Protein AF-A0A263D593-F1 (afdb_monomer)

Foldseek 3Di:
DDDPPPPDDDVDLDLAPVVLVVVLVVVQDDPPDDLVSLLVSLQVSLVSLCVNLVRHVVCNVVSNVSSVVSNVSSVVSVVVCVVPVPPVPD

Sequence (90 aa):
MAATTERGPAEEVPSTLFRAHEVLLSMRPDPAAPPARWRAFRLYSARIYRQVADVDRGHHHEALYFAQYERDLADELGRRIERSPAETAR

Secondary structure (DSSP, 8-state):
--------------SSHHHHHHHHHHTPPPTTS-HHHHHHHHHHHHHHHHHHHHH-TTSHHHHHHHHHHHHHHHHHHHHHHHH-TTSS--

Nearest PDB structures (foldseek):
  5a6j-assembly1_C  TM=8.407E-01  e=2.460E+00  Streptococcus pneumoniae TIGR4
  4y3b-assembly1_A  TM=8.321E-01  e=9.798E+00  Homo sapiens

pLDDT: mean 85.25, std 20.59, range [35.81, 98.69]

Structure (mmCIF, N/CA/C/O backbone):
data_AF-A0A263D593-F1
#
_entry.id   AF-A0A263D593-F1
#
loop_
_atom_site.group_PDB
_atom_site.id
_atom_site.type_symbol
_atom_site.label_atom_id
_atom_site.label_alt_id
_atom_site.label_comp_id
_atom_site.label_asym_id
_atom_site.label_entity_id
_atom_site.label_seq_id
_atom_site.pdbx_PDB_ins_code
_atom_site.Cartn_x
_atom_site.Cartn_y
_atom_site.Cartn_z
_atom_site.occupancy
_atom_site.B_iso_or_equiv
_atom_site.auth_seq_id
_atom_site.auth_comp_id
_atom_site.auth_asym_id
_atom_site.auth_atom_id
_atom_site.pdbx_PDB_model_num
ATOM 1 N N . MET A 1 1 ? -14.533 -14.897 -41.028 1.00 35.81 1 MET A N 1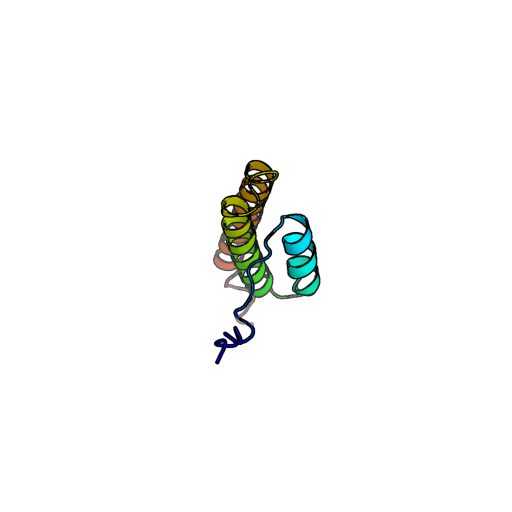
ATOM 2 C CA . MET A 1 1 ? -15.028 -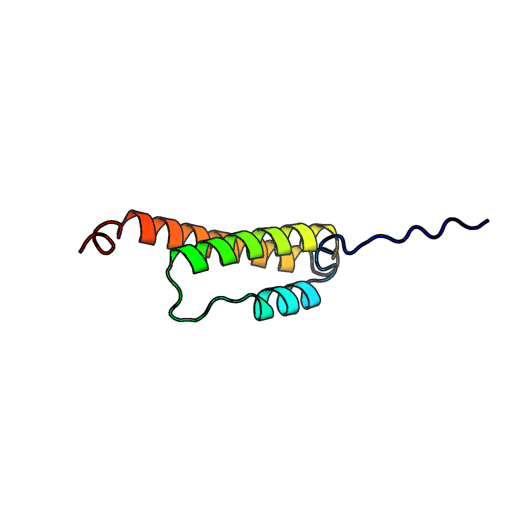14.803 -39.641 1.00 35.81 1 MET A CA 1
ATOM 3 C C . MET A 1 1 ? -13.823 -14.588 -38.743 1.00 35.81 1 MET A C 1
ATOM 5 O O . MET A 1 1 ? -13.090 -15.536 -38.502 1.00 35.81 1 MET A O 1
ATOM 9 N N . ALA A 1 2 ? -13.532 -13.340 -38.377 1.00 38.12 2 ALA A N 1
ATOM 10 C CA . ALA A 1 2 ? -12.468 -13.036 -37.427 1.00 38.12 2 ALA A CA 1
ATOM 11 C C . ALA A 1 2 ? -13.095 -13.067 -36.033 1.00 38.12 2 ALA A C 1
ATOM 13 O O . ALA A 1 2 ? -14.082 -12.374 -35.796 1.00 38.12 2 ALA A O 1
ATOM 14 N N . ALA A 1 3 ? -12.589 -13.942 -35.167 1.00 39.59 3 ALA A N 1
ATOM 15 C CA . ALA A 1 3 ? -13.067 -14.077 -33.803 1.00 39.59 3 ALA A CA 1
ATOM 16 C C . ALA A 1 3 ? -12.744 -12.793 -33.033 1.00 39.59 3 ALA A C 1
ATOM 18 O O . ALA A 1 3 ? -11.596 -12.533 -32.675 1.00 39.59 3 ALA A O 1
ATOM 19 N N . THR A 1 4 ? -13.773 -11.984 -32.812 1.00 42.50 4 THR A N 1
ATOM 20 C CA . THR A 1 4 ? -13.788 -10.928 -31.811 1.00 42.50 4 THR A CA 1
ATOM 21 C C . THR A 1 4 ? -13.690 -11.611 -30.452 1.00 42.50 4 THR A C 1
ATOM 23 O O . THR A 1 4 ? -14.684 -12.083 -29.907 1.00 42.50 4 THR A O 1
ATOM 26 N N . THR A 1 5 ? -12.480 -11.738 -29.912 1.00 47.84 5 THR A N 1
ATOM 27 C CA . THR A 1 5 ? -12.327 -12.063 -28.493 1.00 47.84 5 THR A CA 1
ATOM 28 C C . THR A 1 5 ? -12.636 -10.790 -27.724 1.00 47.84 5 THR A C 1
ATOM 30 O O . THR A 1 5 ? -11.748 -10.000 -27.410 1.00 47.84 5 THR A O 1
ATOM 33 N N . GLU A 1 6 ? -13.919 -10.576 -27.459 1.00 38.25 6 GLU A N 1
ATOM 34 C CA . GLU A 1 6 ? -14.371 -9.639 -26.442 1.00 38.25 6 GLU A CA 1
ATOM 35 C C . GLU A 1 6 ? -13.906 -10.180 -25.089 1.00 38.25 6 GLU A C 1
ATOM 37 O O . GLU A 1 6 ? -14.537 -11.036 -24.467 1.00 38.25 6 GLU A O 1
ATOM 42 N N . ARG A 1 7 ? -12.731 -9.727 -24.648 1.00 45.19 7 ARG A N 1
ATOM 43 C CA . ARG A 1 7 ? -12.324 -9.869 -23.256 1.00 45.19 7 ARG A CA 1
ATOM 44 C C . ARG A 1 7 ? -13.236 -8.925 -22.468 1.00 45.19 7 ARG A C 1
ATOM 46 O O . ARG A 1 7 ? -13.016 -7.720 -22.470 1.00 45.19 7 ARG A O 1
ATOM 53 N N . GLY A 1 8 ? -14.286 -9.463 -21.841 1.00 37.12 8 GLY A N 1
ATOM 54 C CA . GLY A 1 8 ? -15.033 -8.743 -20.798 1.00 37.12 8 GLY A CA 1
ATOM 55 C C . GLY A 1 8 ? -14.066 -8.219 -19.725 1.00 37.12 8 GLY A C 1
ATOM 56 O O . GLY A 1 8 ? -12.942 -8.724 -19.676 1.00 37.12 8 GLY A O 1
ATOM 57 N N . PRO A 1 9 ? -14.443 -7.223 -18.896 1.00 42.84 9 PRO A N 1
ATOM 58 C CA . PRO A 1 9 ? -13.522 -6.491 -18.028 1.00 42.84 9 PRO A CA 1
ATOM 59 C C . PRO A 1 9 ? -12.990 -7.409 -16.923 1.00 42.84 9 PRO A C 1
ATOM 61 O O . PRO A 1 9 ? -13.454 -7.404 -15.786 1.00 42.84 9 PRO A O 1
ATOM 64 N N . ALA A 1 10 ? -12.019 -8.243 -17.280 1.00 45.47 10 ALA A N 1
ATOM 65 C CA . ALA A 1 10 ? -11.080 -8.812 -16.352 1.00 45.47 10 ALA A CA 1
ATOM 66 C C . ALA A 1 10 ? -10.463 -7.605 -15.666 1.00 45.47 10 ALA A C 1
ATOM 68 O O . ALA A 1 10 ? -9.962 -6.717 -16.345 1.00 45.47 10 ALA A O 1
ATOM 69 N N . GLU A 1 11 ? -10.612 -7.560 -14.354 1.00 51.47 11 GLU A N 1
ATOM 70 C CA . GLU A 1 11 ? -9.945 -6.681 -13.406 1.00 51.47 11 GLU A CA 1
ATOM 71 C C . GLU A 1 11 ? -8.475 -6.510 -13.832 1.00 51.47 11 GLU A C 1
ATOM 73 O O . GLU A 1 11 ? -7.606 -7.317 -13.497 1.00 51.47 11 GLU A O 1
ATOM 78 N N . GLU A 1 12 ? -8.228 -5.551 -14.728 1.00 62.78 12 GLU A N 1
ATOM 79 C CA . GLU A 1 12 ? -6.963 -5.437 -15.435 1.00 62.78 12 GLU A CA 1
ATOM 80 C C . GLU A 1 12 ? -5.987 -4.866 -14.429 1.00 62.78 12 GLU A C 1
ATOM 82 O O . GLU A 1 12 ? -6.034 -3.687 -14.073 1.00 62.78 12 GLU A O 1
ATOM 87 N N . VAL A 1 13 ? -5.136 -5.750 -13.916 1.00 66.62 13 VAL A N 1
ATOM 88 C CA . VAL A 1 13 ? -4.009 -5.364 -13.083 1.00 66.62 13 VAL A CA 1
ATOM 89 C C . VAL A 1 13 ? -3.289 -4.220 -13.798 1.00 66.62 13 VAL A C 1
ATOM 91 O O . VAL A 1 13 ? -2.928 -4.383 -14.969 1.00 66.62 13 VAL A O 1
ATOM 94 N N . PRO A 1 14 ? -3.086 -3.072 -13.130 1.00 84.12 14 PRO A N 1
ATOM 95 C CA . PRO A 1 14 ? -2.391 -1.948 -13.724 1.00 84.12 14 PRO A CA 1
ATOM 96 C C . PRO A 1 14 ? -1.061 -2.399 -14.328 1.00 84.12 14 PRO A C 1
ATOM 98 O O . PRO A 1 14 ? -0.240 -3.021 -13.660 1.00 84.12 14 PRO A O 1
ATOM 101 N N . SER A 1 15 ? -0.847 -2.096 -15.605 1.00 88.81 15 SER A N 1
ATOM 102 C CA . SER A 1 15 ? 0.349 -2.530 -16.337 1.00 88.81 15 SER A CA 1
ATOM 103 C C . SER A 1 15 ? 1.570 -1.639 -16.102 1.00 88.81 15 SER A C 1
ATOM 105 O O . SER A 1 15 ? 2.644 -1.926 -16.621 1.00 88.81 15 SER A O 1
ATOM 107 N N . THR A 1 16 ? 1.408 -0.552 -15.341 1.00 95.06 16 THR A N 1
ATOM 108 C CA . THR A 1 16 ? 2.472 0.400 -15.002 1.00 95.06 16 THR A CA 1
ATOM 109 C C . THR A 1 16 ? 2.358 0.823 -13.547 1.00 95.06 16 THR A C 1
ATOM 111 O O . THR A 1 16 ? 1.251 0.869 -12.993 1.00 95.06 16 THR A O 1
ATOM 114 N N . LEU A 1 17 ? 3.485 1.206 -12.945 1.00 94.94 17 LEU A N 1
ATOM 115 C CA . LEU A 1 17 ? 3.498 1.747 -11.584 1.00 94.94 17 LEU A CA 1
ATOM 116 C C . LEU A 1 17 ? 2.621 3.000 -11.451 1.00 94.94 17 LEU A C 1
ATOM 118 O O . LEU A 1 17 ? 1.868 3.139 -10.489 1.00 94.94 17 LEU A O 1
ATOM 122 N N . PHE A 1 18 ? 2.637 3.868 -12.461 1.00 95.81 18 PHE A N 1
ATOM 123 C CA . PHE A 1 18 ? 1.806 5.069 -12.484 1.00 95.81 18 PHE A CA 1
ATOM 124 C C . PHE A 1 18 ? 0.305 4.747 -12.400 1.00 95.81 18 PHE A C 1
ATOM 126 O O . PHE A 1 18 ? -0.397 5.269 -11.534 1.00 95.81 18 PHE A O 1
ATOM 133 N N . ARG A 1 19 ? -0.193 3.831 -13.244 1.00 94.44 19 ARG A N 1
ATOM 134 C CA . ARG A 1 19 ? -1.604 3.409 -13.200 1.00 94.44 19 ARG A CA 1
ATOM 135 C C . ARG A 1 19 ? -1.955 2.721 -11.882 1.00 94.44 19 ARG A C 1
ATOM 137 O O . ARG A 1 19 ? -3.071 2.883 -11.395 1.00 94.44 19 ARG A O 1
ATOM 144 N N . ALA A 1 20 ? -1.015 1.981 -11.291 1.00 95.38 20 ALA A N 1
ATOM 145 C CA . ALA A 1 20 ? -1.211 1.375 -9.979 1.00 95.38 20 ALA A CA 1
ATOM 146 C C . ALA A 1 20 ? -1.465 2.438 -8.907 1.00 95.38 20 ALA A C 1
ATOM 148 O O . ALA A 1 20 ? -2.414 2.306 -8.134 1.00 95.38 20 ALA A O 1
ATOM 149 N N . HIS A 1 21 ? -0.688 3.525 -8.904 1.00 96.75 21 HIS A N 1
ATOM 150 C CA . HIS A 1 21 ? -0.928 4.646 -8.001 1.00 96.75 21 HIS A CA 1
ATOM 151 C C . HIS A 1 21 ? -2.308 5.277 -8.210 1.00 96.75 21 HIS A C 1
ATOM 153 O O . HIS A 1 21 ? -3.020 5.480 -7.229 1.00 96.75 21 HIS A O 1
ATOM 159 N N . GLU A 1 22 ? -2.723 5.542 -9.451 1.00 96.00 22 GLU A N 1
ATOM 160 C CA . GLU A 1 22 ? -4.044 6.128 -9.731 1.00 96.00 22 GLU A CA 1
ATOM 16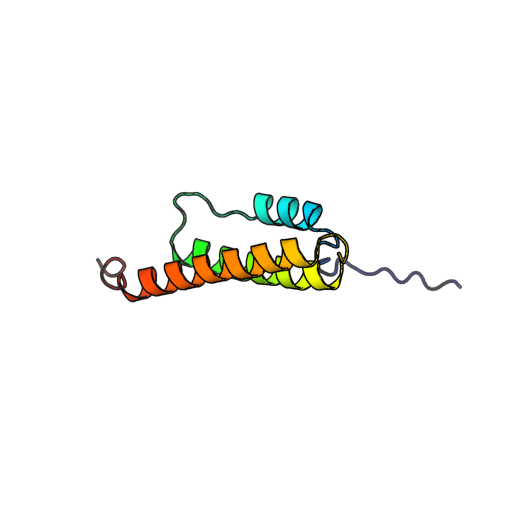1 C C . GLU A 1 22 ? -5.191 5.254 -9.202 1.00 96.00 22 GLU A C 1
ATOM 163 O O . GLU A 1 22 ? -6.071 5.735 -8.480 1.00 96.00 22 GLU A O 1
ATOM 168 N N . VAL A 1 23 ? -5.152 3.953 -9.509 1.00 94.06 23 VAL A N 1
ATOM 169 C CA . VAL A 1 23 ? -6.164 2.990 -9.057 1.00 94.06 23 VAL A CA 1
ATOM 170 C C . VAL A 1 23 ? -6.202 2.930 -7.532 1.00 94.06 23 VAL A C 1
ATOM 172 O O . VAL A 1 23 ? -7.269 3.082 -6.936 1.00 94.06 23 VAL A O 1
ATOM 175 N N . LEU A 1 24 ? -5.052 2.775 -6.875 1.00 96.06 24 LEU A N 1
ATOM 176 C CA . LEU A 1 24 ? -4.996 2.661 -5.418 1.00 96.06 24 LEU A CA 1
ATOM 177 C C . LEU A 1 24 ? -5.397 3.959 -4.706 1.00 96.06 24 LEU A C 1
ATOM 179 O O . LEU A 1 24 ? -6.037 3.897 -3.656 1.00 96.06 24 LEU A O 1
ATOM 183 N N . LEU A 1 25 ? -5.093 5.131 -5.270 1.00 94.75 25 LEU A N 1
ATOM 184 C CA . LEU A 1 25 ? -5.538 6.414 -4.720 1.00 94.75 25 LEU A CA 1
ATOM 185 C C . LEU A 1 25 ? -7.064 6.546 -4.749 1.00 94.75 25 LEU A C 1
ATOM 187 O O . LEU A 1 25 ? -7.641 7.006 -3.765 1.00 94.75 25 LEU A O 1
ATOM 191 N N . SER A 1 26 ? -7.721 6.088 -5.819 1.00 94.44 26 SER A N 1
ATOM 192 C CA . SER A 1 26 ? -9.191 6.092 -5.911 1.00 94.44 26 SER A CA 1
ATOM 193 C C . SER A 1 26 ? -9.876 5.141 -4.919 1.00 94.44 26 SER A C 1
ATOM 195 O O . SER A 1 26 ? -11.012 5.375 -4.516 1.00 94.44 26 SER A O 1
ATOM 197 N N . MET A 1 27 ? -9.178 4.082 -4.496 1.00 94.00 27 MET A N 1
ATOM 198 C CA . MET A 1 27 ? -9.680 3.069 -3.558 1.00 94.00 27 MET A CA 1
ATOM 199 C C . MET A 1 27 ? -9.290 3.348 -2.104 1.00 94.00 27 MET A C 1
ATOM 201 O O . MET A 1 27 ? -9.638 2.574 -1.205 1.00 94.00 27 MET A O 1
ATOM 205 N N . ARG A 1 28 ? -8.532 4.422 -1.862 1.00 95.19 28 ARG A N 1
ATOM 206 C CA . ARG A 1 28 ? -7.992 4.744 -0.547 1.00 95.19 28 ARG A CA 1
ATOM 207 C C . ARG A 1 28 ? -9.136 4.903 0.469 1.00 95.19 28 ARG A C 1
ATOM 209 O O . ARG A 1 28 ? -10.066 5.668 0.218 1.00 95.19 28 ARG A O 1
ATOM 216 N N . PRO A 1 29 ? -9.085 4.212 1.623 1.00 96.50 29 PRO A N 1
ATOM 217 C CA . PRO A 1 29 ? -10.090 4.372 2.663 1.00 96.50 29 PRO A CA 1
ATOM 218 C C . PRO A 1 29 ? -10.148 5.804 3.199 1.00 96.50 29 PRO A C 1
ATOM 220 O O . PRO A 1 29 ? -9.155 6.534 3.170 1.00 96.50 29 PRO A O 1
ATOM 223 N N . ASP A 1 30 ? -11.305 6.162 3.757 1.00 96.12 30 ASP A N 1
ATOM 224 C CA . ASP A 1 30 ? -11.465 7.393 4.527 1.00 96.12 30 ASP A CA 1
ATOM 225 C C . ASP A 1 30 ? -10.420 7.469 5.666 1.00 96.12 30 ASP A C 1
ATOM 227 O O . ASP A 1 30 ? -10.123 6.440 6.288 1.00 96.12 30 ASP A O 1
ATOM 231 N N . PRO A 1 31 ? -9.844 8.648 5.973 1.00 93.31 31 PRO A N 1
ATOM 232 C CA . PRO A 1 31 ? -8.875 8.803 7.059 1.00 93.31 31 PRO A CA 1
ATOM 233 C C . PRO A 1 31 ? -9.360 8.291 8.421 1.00 93.31 31 PRO A C 1
ATOM 235 O O . PRO A 1 31 ? -8.557 7.748 9.178 1.00 93.31 31 PRO A O 1
ATOM 238 N N . ALA A 1 32 ? -10.656 8.415 8.714 1.00 93.44 32 ALA A N 1
ATOM 239 C CA . ALA A 1 32 ? -11.289 7.938 9.941 1.00 93.44 32 ALA A CA 1
ATOM 240 C C . ALA A 1 32 ? -11.790 6.485 9.840 1.00 93.44 32 ALA A C 1
ATOM 242 O O . ALA A 1 32 ? -12.395 5.971 10.783 1.00 93.44 32 ALA A O 1
ATOM 243 N N . ALA A 1 33 ? -11.554 5.796 8.716 1.00 95.44 33 ALA A N 1
ATOM 244 C CA . ALA A 1 33 ? -11.954 4.407 8.560 1.00 95.44 33 ALA A CA 1
ATOM 245 C C . ALA A 1 33 ? -11.306 3.505 9.630 1.00 95.44 33 ALA A C 1
ATOM 247 O O . ALA A 1 33 ? -10.154 3.727 10.021 1.00 95.44 33 ALA A O 1
ATOM 248 N N . PRO A 1 34 ? -11.990 2.427 10.058 1.00 94.94 34 PRO A N 1
ATOM 249 C CA . PRO A 1 34 ? -11.446 1.512 11.051 1.00 94.94 34 PRO A CA 1
ATOM 250 C C . PRO A 1 34 ? -10.084 0.928 10.633 1.00 94.94 34 PRO A C 1
ATOM 252 O O . PRO A 1 34 ? -9.884 0.638 9.445 1.00 94.94 34 PRO A O 1
ATOM 255 N N . PRO A 1 35 ? -9.175 0.641 11.587 1.00 94.25 35 PRO A N 1
ATOM 256 C CA . PRO A 1 35 ? -7.856 0.076 11.291 1.00 94.25 35 PRO A CA 1
ATOM 257 C C . PRO A 1 35 ? -7.897 -1.199 10.438 1.00 94.25 35 PRO A C 1
ATOM 259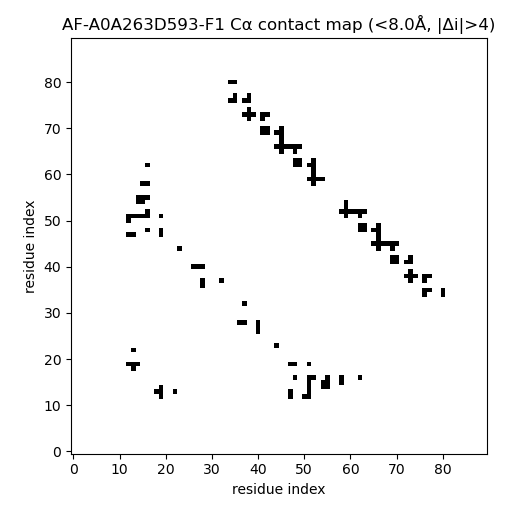 O O . PRO A 1 35 ? -7.024 -1.412 9.599 1.00 94.25 35 PRO A O 1
ATOM 262 N N . ALA A 1 36 ? -8.934 -2.030 10.596 1.00 94.88 36 ALA A N 1
ATOM 263 C CA . ALA A 1 36 ? -9.128 -3.236 9.792 1.00 94.88 36 ALA A CA 1
ATOM 264 C C . ALA A 1 36 ? -9.353 -2.931 8.299 1.00 94.88 36 ALA A C 1
ATOM 266 O O . ALA A 1 36 ? -8.825 -3.641 7.441 1.00 94.88 36 ALA A O 1
ATOM 267 N N . ARG A 1 37 ? -10.080 -1.851 7.974 1.00 96.56 37 ARG A N 1
ATOM 268 C CA . ARG A 1 37 ? -10.309 -1.418 6.585 1.00 96.56 37 ARG A CA 1
ATOM 269 C C . ARG A 1 37 ? -9.023 -0.885 5.962 1.00 96.56 37 ARG A C 1
ATOM 271 O O . ARG A 1 37 ? -8.712 -1.230 4.825 1.00 96.56 37 ARG A O 1
ATOM 278 N N . TRP A 1 38 ? -8.243 -0.122 6.729 1.00 97.94 38 TRP A N 1
ATOM 279 C CA . TRP A 1 38 ? -6.899 0.282 6.322 1.00 97.94 38 TRP A CA 1
ATOM 280 C C . TRP A 1 38 ? -5.999 -0.924 6.075 1.00 97.94 38 TRP A C 1
ATOM 282 O O . TRP A 1 38 ? -5.394 -1.010 5.013 1.00 97.94 38 TRP A O 1
ATOM 292 N N . ARG A 1 39 ? -5.959 -1.900 6.989 1.00 97.81 39 ARG A N 1
ATOM 293 C CA . ARG A 1 39 ? -5.154 -3.117 6.816 1.00 97.81 39 ARG A CA 1
ATOM 294 C C . ARG A 1 39 ? -5.518 -3.875 5.537 1.00 97.81 39 ARG A C 1
ATOM 296 O O . ARG A 1 39 ? -4.620 -4.273 4.802 1.00 97.81 39 ARG A O 1
ATOM 303 N N . ALA A 1 40 ? -6.810 -4.049 5.256 1.00 97.31 40 ALA A N 1
ATOM 304 C CA . ALA A 1 40 ? -7.271 -4.715 4.038 1.00 97.31 40 ALA A CA 1
ATOM 305 C C . ALA A 1 40 ? -6.820 -3.974 2.768 1.00 97.31 40 ALA A C 1
ATOM 307 O O . ALA A 1 40 ? -6.284 -4.601 1.855 1.00 97.31 40 ALA A O 1
ATOM 308 N N . PHE A 1 41 ? -6.961 -2.644 2.740 1.00 98.00 41 PHE A N 1
ATOM 309 C CA . PHE A 1 41 ? -6.470 -1.816 1.637 1.00 98.00 41 PHE A CA 1
ATOM 310 C C . PHE A 1 41 ? -4.956 -1.959 1.440 1.00 98.00 41 PHE A C 1
ATOM 312 O O . PHE A 1 41 ? -4.512 -2.205 0.327 1.00 98.00 41 PHE A O 1
ATOM 319 N N . ARG A 1 42 ? -4.162 -1.877 2.513 1.00 98.25 42 ARG A N 1
ATOM 320 C CA . ARG A 1 42 ? -2.696 -2.001 2.456 1.00 98.25 42 ARG A CA 1
ATOM 321 C C . ARG A 1 42 ? -2.251 -3.360 1.896 1.00 98.25 42 ARG A C 1
ATOM 323 O O . ARG A 1 42 ? -1.384 -3.421 1.030 1.00 98.25 42 ARG A O 1
ATOM 330 N N . LEU A 1 43 ? -2.900 -4.452 2.311 1.00 98.50 43 LEU A N 1
ATOM 331 C CA . LEU A 1 43 ? -2.638 -5.787 1.754 1.00 98.50 43 LEU A CA 1
ATOM 332 C C . LEU A 1 43 ? -2.992 -5.882 0.266 1.00 98.50 43 LEU A C 1
ATOM 334 O O . LEU A 1 43 ? -2.259 -6.508 -0.502 1.00 98.50 43 LEU A O 1
ATOM 338 N N . TYR A 1 44 ? -4.099 -5.262 -0.143 1.00 97.75 44 TYR A N 1
ATOM 339 C CA . TYR A 1 44 ? -4.485 -5.188 -1.547 1.00 97.75 44 TYR A CA 1
ATOM 340 C C . TYR A 1 44 ? -3.469 -4.381 -2.369 1.00 97.75 44 TYR A C 1
ATOM 342 O O . TYR A 1 44 ? -2.981 -4.877 -3.384 1.00 97.75 44 TYR A O 1
ATOM 350 N N . SER A 1 45 ? -3.059 -3.203 -1.890 1.00 98.00 45 SER A N 1
ATOM 351 C CA . SER A 1 45 ? -2.011 -2.379 -2.505 1.00 98.00 45 SER A CA 1
ATOM 352 C C . SER A 1 45 ? -0.707 -3.153 -2.682 1.00 98.00 45 SER A C 1
ATOM 354 O O . SER A 1 45 ? -0.145 -3.168 -3.775 1.00 98.00 45 SER A O 1
ATOM 356 N N . ALA A 1 46 ? -0.265 -3.872 -1.644 1.00 98.31 46 ALA A N 1
ATOM 357 C CA . ALA A 1 46 ? 0.935 -4.703 -1.707 1.00 98.31 46 ALA A CA 1
ATOM 358 C C . ALA A 1 46 ? 0.856 -5.758 -2.824 1.00 98.31 46 ALA A C 1
ATOM 360 O O . ALA A 1 46 ? 1.826 -5.979 -3.552 1.00 98.31 46 ALA A O 1
ATOM 361 N N . ARG A 1 47 ? -0.314 -6.390 -2.995 1.00 97.75 47 ARG A N 1
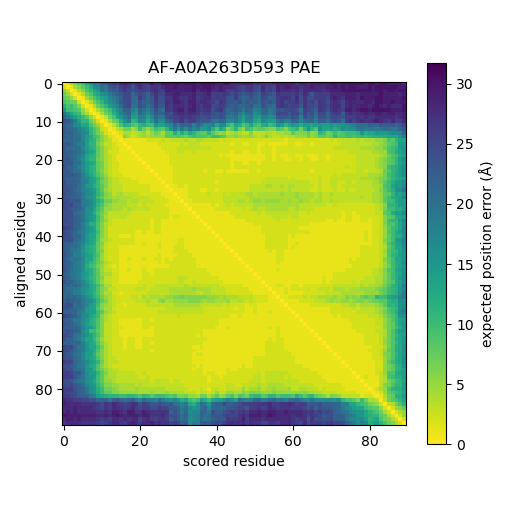ATOM 362 C CA . ARG A 1 47 ? -0.554 -7.355 -4.075 1.00 97.75 47 ARG A CA 1
ATOM 363 C C . ARG A 1 47 ? -0.483 -6.691 -5.450 1.00 97.75 47 ARG A C 1
ATOM 365 O O . ARG A 1 47 ? 0.160 -7.251 -6.334 1.00 97.75 47 ARG A O 1
ATOM 372 N N . ILE A 1 48 ? -1.113 -5.530 -5.627 1.00 97.06 48 ILE A N 1
ATOM 373 C CA . ILE A 1 48 ? -1.108 -4.806 -6.904 1.00 97.06 48 ILE A CA 1
ATOM 374 C C . ILE A 1 48 ? 0.315 -4.406 -7.290 1.00 97.06 48 ILE A C 1
ATOM 376 O O . ILE A 1 48 ? 0.755 -4.737 -8.386 1.00 97.06 48 ILE A O 1
ATOM 380 N N . TYR A 1 49 ? 1.076 -3.790 -6.383 1.00 97.94 49 TYR A N 1
ATOM 381 C CA . TYR A 1 49 ? 2.461 -3.418 -6.671 1.00 97.94 49 TYR A CA 1
ATOM 382 C C . TYR A 1 49 ? 3.348 -4.631 -6.977 1.00 97.94 49 TYR A C 1
ATOM 384 O O . TYR A 1 49 ? 4.185 -4.564 -7.873 1.00 97.94 49 TYR A O 1
ATOM 392 N N . ARG A 1 50 ? 3.137 -5.773 -6.304 1.00 97.31 50 ARG A N 1
ATOM 393 C CA . ARG A 1 50 ? 3.861 -7.009 -6.633 1.00 97.31 50 ARG A CA 1
ATOM 394 C C . ARG A 1 50 ? 3.571 -7.471 -8.061 1.00 97.31 50 ARG A C 1
ATOM 396 O O . ARG A 1 50 ? 4.505 -7.829 -8.762 1.00 97.31 50 ARG A O 1
ATOM 403 N N . GLN A 1 51 ? 2.309 -7.450 -8.488 1.00 96.06 51 GLN A N 1
ATOM 404 C CA . GLN A 1 51 ? 1.942 -7.846 -9.850 1.00 96.06 51 GLN A CA 1
ATOM 405 C C . GLN A 1 51 ? 2.467 -6.850 -10.893 1.00 96.06 51 GLN A C 1
ATOM 407 O O . GLN A 1 51 ? 2.936 -7.261 -11.950 1.00 96.06 51 GLN A O 1
ATOM 412 N N . VAL A 1 52 ? 2.443 -5.551 -10.578 1.00 96.31 52 VAL A N 1
ATOM 413 C CA . VAL A 1 52 ? 3.025 -4.494 -11.417 1.00 96.31 52 VAL A CA 1
ATOM 414 C C . VAL A 1 52 ? 4.521 -4.718 -11.610 1.00 96.31 52 VAL A C 1
ATOM 416 O O . VAL A 1 52 ? 5.009 -4.577 -12.724 1.00 96.31 52 VAL A O 1
ATOM 419 N N . ALA A 1 53 ? 5.249 -5.116 -10.564 1.00 96.56 53 ALA A N 1
ATOM 420 C CA . ALA A 1 53 ? 6.683 -5.375 -10.663 1.00 96.56 53 ALA A CA 1
ATOM 421 C C . ALA A 1 53 ? 7.027 -6.460 -11.699 1.00 96.56 53 ALA A C 1
ATOM 423 O O . ALA A 1 53 ? 8.098 -6.407 -12.303 1.00 96.56 53 ALA A O 1
ATOM 424 N N . ASP A 1 54 ? 6.136 -7.428 -11.928 1.00 94.81 54 ASP A N 1
ATOM 425 C CA . ASP A 1 54 ? 6.350 -8.496 -12.909 1.00 94.81 54 ASP A CA 1
ATOM 426 C C . ASP A 1 54 ? 6.124 -8.020 -14.359 1.00 94.81 54 ASP A C 1
ATOM 428 O O . ASP A 1 54 ? 6.725 -8.564 -15.292 1.00 94.81 54 ASP A O 1
ATOM 432 N N . VAL A 1 55 ? 5.279 -6.999 -14.559 1.00 94.06 55 VAL A N 1
ATOM 433 C CA . VAL A 1 55 ? 4.880 -6.494 -15.888 1.00 94.06 55 VAL A CA 1
ATOM 434 C C . VAL A 1 55 ? 5.617 -5.214 -16.294 1.00 94.06 55 VAL A C 1
ATOM 436 O O . VAL A 1 55 ? 6.082 -5.111 -17.430 1.00 94.06 55 VAL A O 1
ATOM 439 N N . ASP A 1 56 ? 5.802 -4.269 -15.373 1.00 95.00 56 ASP A N 1
ATOM 440 C CA . ASP A 1 56 ? 6.509 -3.005 -15.578 1.00 95.00 56 ASP A CA 1
ATOM 441 C C . ASP A 1 56 ? 7.983 -3.160 -15.200 1.00 95.00 56 ASP A C 1
ATOM 443 O O . ASP A 1 56 ? 8.439 -2.770 -14.123 1.00 95.00 56 ASP A O 1
ATOM 447 N N . ARG A 1 57 ? 8.756 -3.760 -16.109 1.00 91.44 57 ARG A N 1
ATOM 448 C CA . ARG A 1 57 ? 10.187 -4.017 -15.881 1.00 91.44 57 ARG A CA 1
ATOM 449 C C . ARG A 1 57 ? 11.012 -2.742 -15.684 1.00 91.44 57 ARG A C 1
ATOM 451 O O . ARG A 1 57 ? 12.067 -2.818 -15.062 1.00 91.44 57 ARG A O 1
ATOM 458 N N . GLY A 1 58 ? 10.542 -1.597 -16.188 1.00 95.25 58 GLY A N 1
ATOM 459 C CA . GLY A 1 58 ? 11.197 -0.299 -16.002 1.00 95.25 58 GLY A CA 1
ATOM 460 C C . GLY A 1 58 ? 11.109 0.203 -14.561 1.00 95.25 58 GLY A C 1
ATOM 461 O O . GLY A 1 58 ? 12.058 0.806 -14.069 1.00 95.25 58 GLY A O 1
ATOM 462 N N . HIS A 1 59 ? 10.020 -0.129 -13.864 1.00 97.12 59 HIS A N 1
ATOM 463 C CA . HIS A 1 59 ? 9.788 0.235 -12.463 1.00 97.12 59 HIS A CA 1
ATOM 464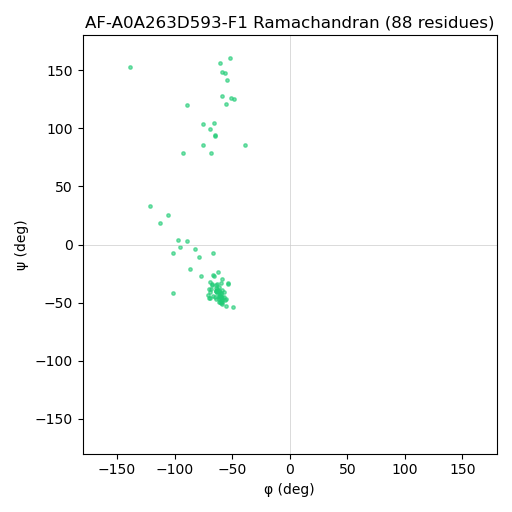 C C . HIS A 1 59 ? 9.801 -0.974 -11.526 1.00 97.12 59 HIS A C 1
ATOM 466 O O . HIS A 1 59 ? 9.317 -0.887 -10.402 1.00 97.12 59 HIS A O 1
ATOM 472 N N . HIS A 1 60 ? 10.369 -2.104 -11.954 1.00 96.56 60 HIS A N 1
ATOM 473 C CA . HIS A 1 60 ? 10.338 -3.360 -11.204 1.00 96.56 60 HIS A CA 1
ATOM 474 C C . HIS A 1 60 ? 10.758 -3.183 -9.738 1.00 96.56 60 HIS A C 1
ATOM 476 O O . HIS A 1 60 ? 10.023 -3.546 -8.821 1.00 96.56 60 HIS A O 1
ATOM 482 N N . HIS A 1 61 ? 11.929 -2.587 -9.506 1.00 97.94 61 HIS A N 1
ATOM 483 C CA . HIS A 1 61 ? 12.460 -2.405 -8.155 1.00 97.94 61 HIS A CA 1
ATOM 484 C C . HIS A 1 61 ? 11.638 -1.420 -7.321 1.00 97.94 61 HIS A C 1
ATOM 486 O O . HIS A 1 61 ? 11.476 -1.628 -6.120 1.00 97.94 61 HIS A O 1
ATOM 492 N N . GLU A 1 62 ? 11.088 -0.382 -7.947 1.00 98.06 62 GLU A N 1
ATOM 493 C CA . GLU A 1 62 ? 10.246 0.602 -7.270 1.00 98.06 62 GLU A CA 1
ATOM 494 C C . GLU A 1 62 ? 8.887 -0.004 -6.886 1.00 98.06 62 GLU A C 1
ATOM 496 O O . GLU A 1 62 ? 8.439 0.116 -5.747 1.00 98.06 62 GLU A O 1
ATOM 501 N N . ALA A 1 63 ? 8.275 -0.769 -7.789 1.00 97.94 63 ALA A N 1
ATOM 502 C CA . ALA A 1 63 ? 7.063 -1.524 -7.512 1.00 97.94 63 AL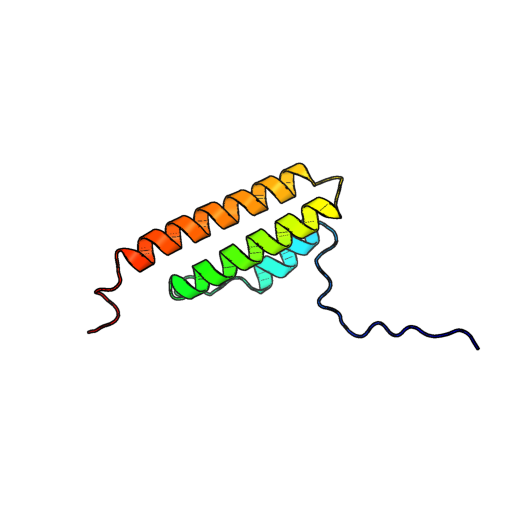A A CA 1
ATOM 503 C C . ALA A 1 63 ? 7.292 -2.570 -6.403 1.00 97.94 63 ALA A C 1
ATOM 505 O O . ALA A 1 63 ? 6.465 -2.709 -5.503 1.00 97.94 63 ALA A O 1
ATOM 506 N N . LEU A 1 64 ? 8.441 -3.256 -6.383 1.00 98.44 64 LEU A N 1
ATOM 507 C CA . LEU A 1 64 ? 8.794 -4.151 -5.276 1.00 98.44 64 LEU A CA 1
ATOM 508 C C . LEU A 1 64 ? 8.975 -3.419 -3.945 1.00 98.44 64 LEU A C 1
ATOM 510 O O . LEU A 1 64 ? 8.537 -3.932 -2.912 1.00 98.44 64 LEU A O 1
ATOM 514 N N . TYR A 1 65 ? 9.588 -2.236 -3.964 1.00 98.44 65 TYR A N 1
ATOM 515 C CA . TYR A 1 65 ? 9.710 -1.394 -2.779 1.00 98.44 65 TYR A CA 1
ATOM 516 C C . TYR A 1 65 ? 8.329 -1.041 -2.215 1.00 98.44 65 TYR A C 1
ATOM 518 O O . TYR A 1 65 ? 8.068 -1.294 -1.039 1.00 98.44 65 TYR A O 1
ATOM 526 N N . PHE A 1 66 ? 7.414 -0.544 -3.053 1.00 98.38 66 PHE A N 1
ATOM 527 C CA . PHE A 1 66 ? 6.058 -0.215 -2.616 1.00 98.38 66 PHE A CA 1
ATOM 528 C C . PHE A 1 66 ? 5.280 -1.445 -2.143 1.00 98.38 66 PHE A C 1
ATOM 530 O O . PHE A 1 66 ? 4.570 -1.369 -1.141 1.00 98.38 66 PHE A O 1
ATOM 537 N N . ALA A 1 67 ? 5.447 -2.598 -2.798 1.00 98.44 67 ALA A N 1
ATOM 538 C CA . ALA A 1 67 ? 4.823 -3.843 -2.361 1.00 98.44 67 ALA A CA 1
ATOM 539 C C . ALA A 1 67 ? 5.240 -4.223 -0.932 1.00 98.44 67 ALA A C 1
ATOM 541 O O . ALA A 1 67 ? 4.389 -4.584 -0.115 1.00 98.44 67 ALA A O 1
ATOM 542 N N . GLN A 1 68 ? 6.535 -4.115 -0.621 1.00 98.69 68 GLN A N 1
ATOM 543 C CA . GLN A 1 68 ? 7.045 -4.392 0.719 1.00 98.69 68 GLN A CA 1
ATOM 544 C C . GLN A 1 68 ? 6.584 -3.334 1.725 1.00 98.69 68 GLN A C 1
ATOM 546 O O . GLN A 1 68 ? 6.073 -3.683 2.785 1.00 98.69 68 GLN A O 1
ATOM 551 N N . TYR A 1 69 ? 6.684 -2.054 1.368 1.00 98.50 69 TYR A N 1
ATOM 552 C CA . TYR A 1 69 ? 6.274 -0.944 2.225 1.00 98.50 69 TYR A CA 1
ATOM 553 C C . TYR A 1 69 ? 4.804 -1.055 2.663 1.00 98.50 69 TYR A C 1
ATOM 555 O O . TYR A 1 69 ? 4.482 -0.961 3.848 1.00 98.50 69 TYR A O 1
ATOM 563 N N . GLU A 1 70 ? 3.898 -1.320 1.720 1.00 98.44 70 GLU A N 1
ATOM 564 C CA . GLU A 1 70 ? 2.474 -1.506 2.012 1.00 98.44 70 GLU A CA 1
ATOM 565 C C . GLU A 1 70 ? 2.224 -2.732 2.903 1.00 98.44 70 GLU A C 1
ATOM 567 O O . GLU A 1 70 ? 1.349 -2.709 3.776 1.00 98.44 70 GLU A O 1
ATOM 572 N N . ARG A 1 71 ? 3.017 -3.798 2.730 1.00 98.50 71 ARG A N 1
ATOM 573 C CA . ARG A 1 71 ? 2.933 -4.991 3.575 1.00 98.50 71 ARG A CA 1
ATOM 574 C C . ARG A 1 71 ? 3.366 -4.702 5.010 1.00 98.50 71 ARG A C 1
ATOM 576 O O . ARG A 1 71 ? 2.651 -5.090 5.932 1.00 98.50 71 ARG A O 1
ATOM 583 N N . ASP A 1 72 ? 4.461 -3.975 5.197 1.00 98.56 72 ASP A N 1
ATOM 584 C CA . ASP A 1 72 ? 4.970 -3.617 6.523 1.00 98.56 72 ASP A CA 1
ATOM 585 C C . ASP A 1 72 ? 3.949 -2.773 7.303 1.00 98.56 72 ASP A C 1
ATOM 587 O O . ASP A 1 72 ? 3.679 -3.044 8.478 1.00 98.56 72 ASP A O 1
ATOM 591 N N . LEU A 1 73 ? 3.299 -1.815 6.628 1.00 98.00 73 LEU A N 1
ATOM 592 C CA . LEU A 1 73 ? 2.204 -1.027 7.203 1.00 98.00 73 LEU A CA 1
ATOM 593 C C . LEU A 1 73 ? 0.992 -1.892 7.574 1.00 98.00 73 LEU A C 1
ATOM 595 O O . LEU A 1 73 ? 0.378 -1.696 8.628 1.00 98.00 73 LEU A O 1
ATOM 599 N N . ALA A 1 74 ? 0.620 -2.847 6.717 1.00 98.06 74 ALA A 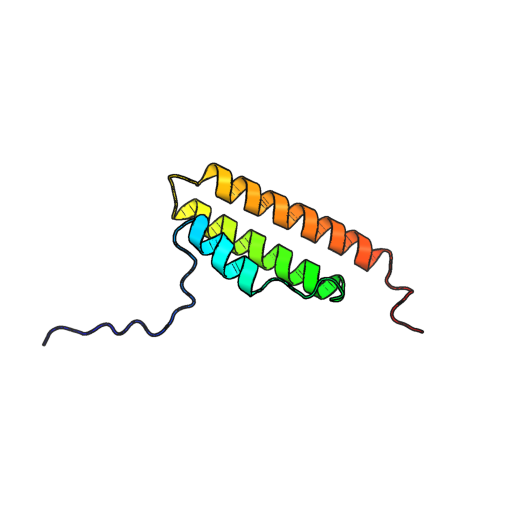N 1
ATOM 600 C CA . ALA A 1 74 ? -0.475 -3.770 7.002 1.00 98.06 74 ALA A CA 1
ATOM 601 C C . ALA A 1 74 ? -0.180 -4.658 8.220 1.00 98.06 74 ALA A C 1
ATOM 603 O O . ALA A 1 74 ? -1.075 -4.913 9.035 1.00 98.06 74 ALA A O 1
ATOM 604 N N . ASP A 1 75 ? 1.061 -5.119 8.351 1.00 98.00 75 ASP A N 1
ATOM 605 C CA . ASP A 1 75 ? 1.505 -5.955 9.461 1.00 98.00 75 ASP A CA 1
ATOM 606 C C . ASP A 1 75 ? 1.570 -5.146 10.765 1.00 98.00 75 ASP A C 1
ATOM 608 O O . ASP A 1 75 ? 1.153 -5.631 11.818 1.00 98.00 75 ASP A O 1
ATOM 612 N N . GLU A 1 76 ? 1.998 -3.881 10.713 1.00 97.06 76 GLU A N 1
ATOM 613 C CA . GLU A 1 76 ? 1.926 -2.972 11.860 1.00 97.06 76 GLU A CA 1
ATOM 614 C C . GLU A 1 76 ? 0.481 -2.741 12.321 1.00 97.06 76 GLU A C 1
ATOM 616 O O . GLU A 1 76 ? 0.184 -2.853 13.515 1.00 97.06 76 GLU A O 1
ATOM 621 N N . LEU A 1 77 ? -0.434 -2.473 11.384 1.00 95.88 77 LEU A N 1
ATOM 622 C CA . LEU A 1 77 ? -1.858 -2.342 11.686 1.00 95.88 77 LEU A CA 1
ATOM 623 C C . LEU A 1 77 ? -2.437 -3.636 12.263 1.00 95.88 77 LEU A C 1
ATOM 625 O O . LEU A 1 77 ? -3.207 -3.568 13.217 1.00 95.88 77 LEU A O 1
ATOM 629 N N . GLY A 1 78 ? -2.034 -4.800 11.746 1.00 95.50 78 GLY A N 1
ATOM 630 C CA . GLY A 1 78 ? -2.399 -6.104 12.305 1.00 95.50 78 GLY A CA 1
ATOM 631 C C . GLY A 1 78 ? -2.008 -6.216 13.778 1.00 95.50 78 GLY A C 1
ATOM 632 O O . GLY A 1 78 ? -2.873 -6.413 14.629 1.00 95.50 78 GLY A O 1
ATOM 633 N N . ARG A 1 79 ? -0.737 -5.935 14.095 1.00 95.94 79 ARG A N 1
ATOM 634 C CA . ARG A 1 79 ? -0.236 -5.918 15.480 1.00 95.94 79 ARG A CA 1
ATOM 635 C C . ARG A 1 79 ? -0.967 -4.910 16.367 1.00 95.94 79 ARG A C 1
ATOM 637 O O . ARG A 1 79 ? -1.080 -5.111 17.572 1.00 95.94 79 ARG A O 1
ATOM 644 N N . ARG A 1 80 ? -1.413 -3.769 15.830 1.00 92.94 80 ARG A N 1
ATOM 645 C CA . ARG A 1 80 ? -2.208 -2.784 16.58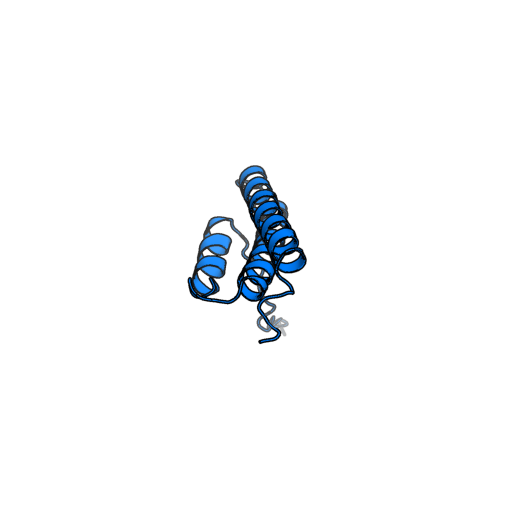8 1.00 92.94 80 ARG A CA 1
ATOM 646 C C . ARG A 1 80 ? -3.612 -3.306 16.883 1.00 92.94 80 ARG A C 1
ATOM 648 O O . ARG A 1 80 ? -4.034 -3.229 18.027 1.00 92.94 80 ARG A O 1
ATOM 655 N N . ILE A 1 81 ? -4.292 -3.879 15.893 1.00 93.00 81 ILE A N 1
ATOM 656 C CA . ILE A 1 81 ? -5.632 -4.466 16.054 1.00 93.00 81 ILE A CA 1
ATOM 657 C C . ILE A 1 81 ? -5.607 -5.593 17.095 1.00 93.00 81 ILE A C 1
ATOM 659 O O . ILE A 1 81 ? -6.447 -5.611 17.986 1.00 93.00 81 ILE A O 1
ATOM 663 N N . GLU A 1 82 ? -4.610 -6.478 17.033 1.00 90.31 82 GLU A N 1
ATOM 664 C CA . GLU A 1 82 ? -4.428 -7.592 17.980 1.00 90.31 82 GLU A CA 1
ATOM 665 C C . GLU A 1 82 ? -4.110 -7.139 19.411 1.00 90.31 82 GLU A C 1
ATOM 667 O O . GLU A 1 82 ? -4.437 -7.841 20.366 1.00 90.31 82 GLU A O 1
ATOM 672 N N . ARG A 1 83 ? -3.495 -5.961 19.578 1.00 87.25 83 ARG A N 1
ATOM 673 C CA . ARG A 1 83 ? -3.228 -5.349 20.892 1.00 87.25 83 ARG A CA 1
ATOM 674 C C . ARG A 1 83 ? -4.394 -4.514 21.421 1.00 87.25 83 ARG A C 1
ATOM 676 O O . ARG A 1 83 ? -4.486 -4.318 22.629 1.00 87.25 83 ARG A O 1
ATOM 683 N N . SER A 1 84 ? -5.293 -4.064 20.546 1.00 71.62 84 SER A N 1
ATOM 684 C CA . SER A 1 84 ? -6.475 -3.259 20.878 1.00 71.62 84 SER A CA 1
ATOM 685 C C . SER A 1 84 ? -7.837 -3.991 20.826 1.00 71.62 84 SER A C 1
ATOM 687 O O . SER A 1 84 ? -8.847 -3.302 20.681 1.00 71.62 84 SER A O 1
ATOM 689 N N . PRO A 1 85 ? -7.972 -5.329 20.995 1.00 59.88 85 PRO A N 1
ATOM 690 C CA . PRO A 1 85 ? -9.280 -5.987 20.912 1.00 59.88 85 PRO A CA 1
ATOM 691 C C . PRO A 1 85 ? -10.230 -5.572 22.052 1.00 59.88 85 PRO A C 1
ATOM 693 O O . PRO A 1 85 ? -11.409 -5.907 22.020 1.00 59.88 85 PRO A O 1
ATOM 696 N N . ALA A 1 86 ? -9.741 -4.819 23.045 1.00 51.53 86 ALA A N 1
ATOM 697 C CA . ALA A 1 86 ? -10.500 -4.362 24.205 1.00 51.53 86 ALA A CA 1
ATOM 698 C C . ALA A 1 86 ? -11.421 -3.145 23.955 1.00 51.53 86 ALA A C 1
ATOM 700 O O . ALA A 1 86 ? -12.229 -2.833 24.826 1.00 51.53 86 ALA A O 1
ATOM 701 N N . GLU A 1 87 ? -11.335 -2.454 22.811 1.00 51.22 87 GLU A N 1
ATOM 702 C CA . GLU A 1 87 ? -12.099 -1.208 22.574 1.00 51.22 87 GLU A CA 1
ATOM 703 C C . GLU A 1 87 ? -13.346 -1.392 21.689 1.00 51.22 87 GLU A C 1
ATOM 705 O O . GLU A 1 87 ? -14.159 -0.487 21.562 1.00 51.22 87 GLU A O 1
ATOM 710 N N . THR A 1 88 ? -13.553 -2.578 21.105 1.00 46.47 88 THR A N 1
ATOM 711 C CA . THR A 1 88 ? -14.733 -2.872 20.257 1.00 46.47 88 THR A CA 1
ATOM 712 C C . THR A 1 88 ? -15.867 -3.581 21.019 1.00 46.47 88 THR A C 1
ATOM 714 O O . THR A 1 88 ? -16.870 -3.952 20.421 1.00 46.47 88 THR A O 1
ATOM 717 N N . ALA A 1 89 ? -15.724 -3.780 22.335 1.00 45.28 89 ALA A N 1
ATOM 718 C CA . ALA A 1 89 ? -16.687 -4.496 23.183 1.00 45.28 89 ALA A CA 1
ATOM 719 C C . ALA A 1 89 ? -17.243 -3.647 24.349 1.00 45.28 89 ALA A C 1
ATOM 721 O O . ALA A 1 89 ? -17.513 -4.180 25.426 1.00 45.28 89 ALA A O 1
ATOM 722 N N . ARG A 1 90 ? -17.399 -2.332 24.156 1.00 40.44 90 ARG A N 1
ATOM 723 C CA . ARG A 1 90 ? -18.150 -1.439 25.056 1.00 40.44 90 ARG A CA 1
ATOM 724 C C . ARG A 1 90 ? -19.268 -0.754 24.291 1.00 40.44 90 ARG A C 1
ATOM 726 O O . ARG A 1 90 ? -20.328 -0.557 24.918 1.00 40.44 90 ARG A O 1
#

Solvent-accessible surface area (backbone atoms only — not comparable to full-atom values): 5176 Å² total; per-residue (Å²): 138,81,85,79,79,78,75,66,89,62,84,70,72,43,68,33,65,68,52,40,50,55,56,52,62,75,66,54,70,60,92,86,50,55,66,68,59,51,27,53,50,25,48,49,50,14,51,52,25,46,57,16,23,75,64,19,69,91,46,22,70,60,23,43,48,50,14,50,53,28,39,52,54,20,51,51,41,48,57,48,52,72,73,47,67,78,73,83,79,122

Radius of gyration: 16.93 Å; Cα contacts (8 Å, |Δi|>4): 80; chains: 1; bounding box: 31×24×65 Å

Mean predicted aligned error: 8.34 Å

InterPro domains:
  IPR048152 AMED_5909-like [NF041510] (14-79)

Organism: NCBI:txid1854586